Protein AF-H5TU54-F1 (afdb_monomer_lite)

Foldseek 3Di:
DDDPPDPPPQDLVNLVVLCVVLVVVVVVVDDLCSSCVVSVHHSVVVVVSVVD

Organism: Gordonia otitidis (strain DSM 44809 / CCUG 52243 / JCM 12355 / NBRC 100426 / IFM 10032) (NCBI:txid1108044)

Sequence (52 aa):
MKNIAGRERHSAEDIVRELRPADELAAERKTGEGVAADLEVSAATLYNWRRQ

Secondary structure (DSSP, 8-state):
-----------HHHHHHHHHHHHHHHHTT--HHHHHHHTTS-HHHHHHHHH-

Radius of gyration: 12.43 Å; chains: 1; bounding box: 27×28×28 Å

Structure (mmCIF, N/CA/C/O backbone):
data_AF-H5TU54-F1
#
_entry.id   AF-H5TU54-F1
#
loop_
_atom_site.group_PDB
_atom_site.id
_atom_site.type_symbol
_atom_site.label_atom_id
_atom_site.label_alt_id
_atom_site.label_comp_id
_atom_site.label_asym_id
_atom_site.label_entity_id
_atom_site.label_seq_id
_atom_site.pdbx_PDB_ins_code
_atom_site.Cartn_x
_atom_site.Cartn_y
_atom_site.Cartn_z
_atom_site.occupancy
_atom_site.B_iso_or_equiv
_atom_site.auth_seq_id
_atom_site.auth_comp_id
_atom_site.auth_asym_id
_atom_site.auth_atom_id
_atom_site.pdbx_PDB_model_num
ATOM 1 N N . MET A 1 1 ? 20.279 -17.683 -18.211 1.00 35.75 1 MET A N 1
ATOM 2 C CA . MET A 1 1 ? 19.378 -18.298 -17.215 1.00 35.75 1 MET A CA 1
ATOM 3 C C . MET A 1 1 ? 18.372 -17.252 -16.740 1.00 35.75 1 MET A C 1
ATOM 5 O 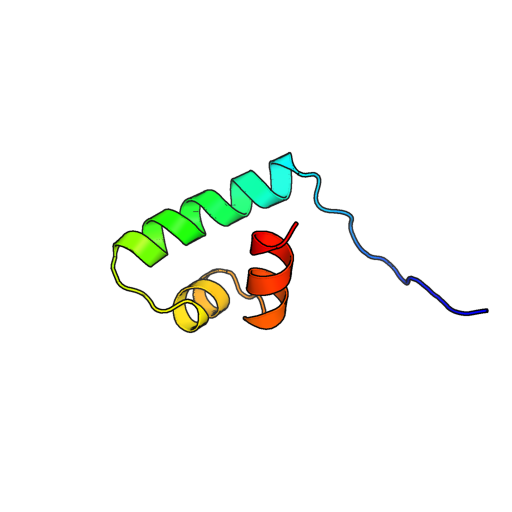O . MET A 1 1 ? 18.796 -16.276 -16.150 1.00 35.75 1 MET A O 1
ATOM 9 N N . LYS A 1 2 ? 17.079 -17.518 -16.993 1.00 39.16 2 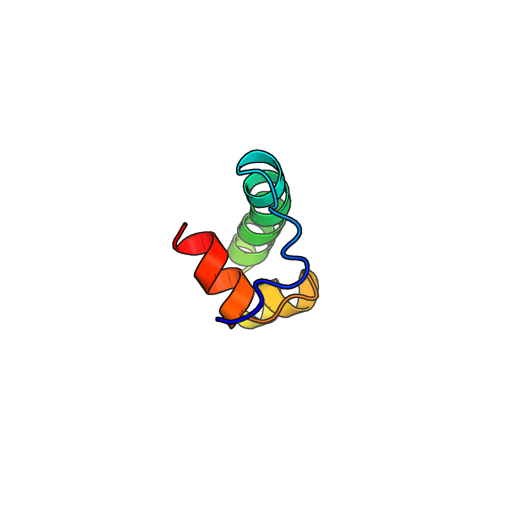LYS A N 1
ATOM 10 C CA . LYS A 1 2 ? 15.886 -17.134 -16.204 1.00 39.16 2 LYS A CA 1
ATOM 11 C C . LYS A 1 2 ? 15.411 -15.660 -16.220 1.00 39.16 2 LYS A C 1
ATOM 13 O O . LYS A 1 2 ? 15.782 -14.862 -15.375 1.00 39.16 2 LYS A O 1
ATOM 18 N N . ASN A 1 3 ? 14.509 -15.383 -17.169 1.00 46.97 3 ASN A N 1
ATOM 19 C CA . ASN A 1 3 ? 13.213 -14.695 -17.026 1.00 46.97 3 ASN A CA 1
ATOM 20 C C . ASN A 1 3 ? 13.085 -13.613 -15.935 1.00 46.97 3 ASN A C 1
ATOM 22 O O . ASN A 1 3 ? 12.739 -13.927 -14.800 1.00 46.97 3 ASN A O 1
ATOM 26 N N . ILE A 1 4 ? 13.183 -12.336 -16.313 1.00 56.88 4 ILE A N 1
ATOM 27 C CA . ILE A 1 4 ? 12.390 -11.291 -15.649 1.00 56.88 4 ILE A CA 1
ATOM 28 C C . ILE A 1 4 ? 11.254 -10.972 -16.616 1.00 56.88 4 ILE A C 1
ATOM 30 O O . ILE A 1 4 ? 11.332 -10.055 -17.428 1.00 56.88 4 ILE A O 1
ATOM 34 N N . ALA A 1 5 ? 10.249 -11.845 -16.607 1.00 46.56 5 ALA A N 1
ATOM 35 C CA . ALA A 1 5 ? 9.015 -11.647 -17.342 1.00 46.56 5 ALA A CA 1
ATOM 36 C C . ALA A 1 5 ? 8.396 -10.304 -16.925 1.00 46.56 5 ALA A C 1
ATOM 38 O O . ALA A 1 5 ? 8.151 -10.095 -15.740 1.00 46.56 5 ALA A O 1
ATOM 39 N N . GLY A 1 6 ? 8.208 -9.401 -17.890 1.00 43.88 6 GLY A N 1
ATOM 40 C CA . GLY A 1 6 ? 7.192 -8.345 -17.862 1.00 43.88 6 GLY A CA 1
ATOM 41 C C . GLY A 1 6 ? 7.009 -7.564 -16.559 1.00 43.88 6 GLY A C 1
ATOM 42 O O . GLY A 1 6 ? 5.872 -7.316 -16.180 1.00 43.88 6 GLY A O 1
ATOM 43 N N . ARG A 1 7 ? 8.079 -7.162 -15.860 1.00 54.59 7 ARG A N 1
ATOM 44 C CA . ARG A 1 7 ? 7.936 -6.100 -14.857 1.00 54.59 7 ARG A CA 1
ATOM 45 C C . ARG A 1 7 ? 7.701 -4.809 -15.625 1.00 54.59 7 ARG A C 1
ATOM 47 O O . ARG A 1 7 ? 8.669 -4.232 -16.120 1.00 54.59 7 ARG A O 1
ATOM 54 N N . GLU A 1 8 ? 6.446 -4.383 -15.739 1.00 59.81 8 GLU A N 1
ATOM 55 C CA . GLU A 1 8 ? 6.150 -2.979 -16.005 1.00 59.81 8 GLU A CA 1
ATOM 56 C C . GLU A 1 8 ? 6.906 -2.178 -14.946 1.00 59.81 8 GLU A C 1
ATOM 58 O O . GLU A 1 8 ? 6.628 -2.236 -13.748 1.00 59.81 8 GLU A O 1
ATOM 63 N N . ARG A 1 9 ? 8.010 -1.56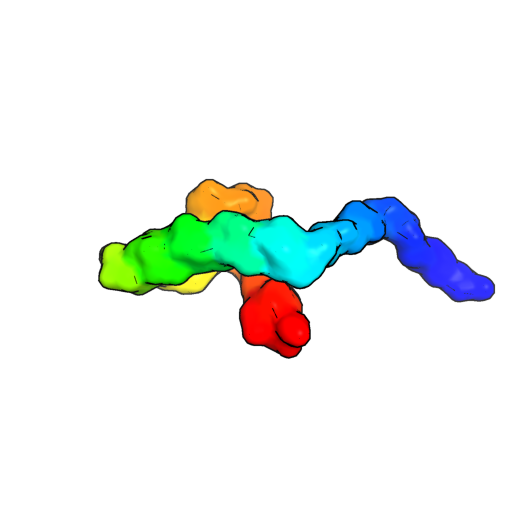4 -15.372 1.00 62.25 9 ARG A N 1
ATOM 64 C CA . ARG A 1 9 ? 8.809 -0.706 -14.514 1.00 62.25 9 ARG A CA 1
ATOM 65 C C . ARG A 1 9 ? 7.983 0.553 -14.331 1.00 62.25 9 ARG A C 1
ATOM 67 O O . ARG A 1 9 ? 8.041 1.428 -15.187 1.00 62.25 9 ARG A O 1
ATOM 74 N N . HIS A 1 10 ? 7.217 0.623 -13.248 1.00 67.94 10 HIS A N 1
ATOM 75 C CA . HIS A 1 10 ? 6.663 1.893 -12.800 1.00 67.94 10 HIS A CA 1
ATOM 76 C C . HIS A 1 10 ? 7.830 2.877 -12.674 1.00 67.94 10 HIS A C 1
ATOM 78 O O . HIS A 1 10 ? 8.827 2.568 -12.008 1.00 67.94 10 HIS A O 1
ATOM 84 N N . SER A 1 11 ? 7.751 4.017 -13.371 1.00 73.94 11 SER A N 1
ATOM 85 C CA . SER A 1 11 ? 8.720 5.094 -13.162 1.00 73.94 11 SER A CA 1
ATOM 86 C C . SER A 1 11 ? 8.646 5.518 -11.695 1.00 73.94 11 SER A C 1
ATOM 88 O O . SER A 1 11 ? 7.610 5.350 -11.049 1.00 73.94 11 SER A O 1
ATOM 90 N N . ALA A 1 12 ? 9.715 6.108 -11.160 1.00 73.56 12 ALA A N 1
ATOM 91 C CA . ALA A 1 12 ? 9.675 6.690 -9.817 1.00 73.56 12 ALA A CA 1
ATOM 92 C C . ALA A 1 12 ? 8.480 7.652 -9.664 1.00 73.56 12 ALA A C 1
ATOM 94 O O . ALA A 1 12 ? 7.844 7.701 -8.617 1.00 73.56 12 ALA A O 1
ATOM 95 N N . GLU A 1 13 ? 8.117 8.352 -10.740 1.00 76.00 13 GLU A N 1
ATOM 96 C CA . GLU A 1 13 ? 6.956 9.242 -10.796 1.00 76.00 13 GLU A CA 1
ATOM 97 C C . GLU A 1 1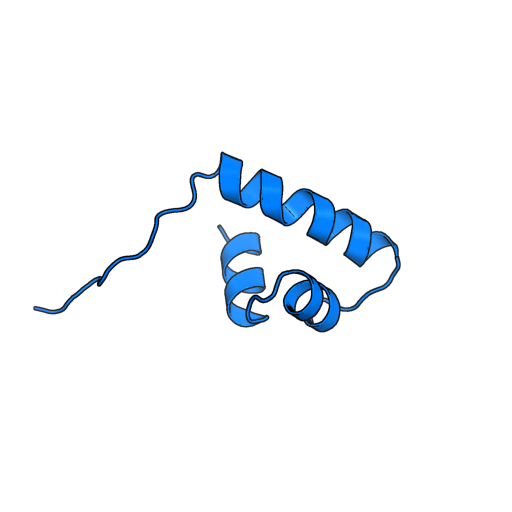3 ? 5.616 8.495 -10.706 1.00 76.00 13 GLU A C 1
ATOM 99 O O . GLU A 1 13 ? 4.707 8.970 -10.027 1.00 76.00 13 GLU A O 1
ATOM 104 N N . ASP A 1 14 ? 5.487 7.320 -11.333 1.00 80.44 14 ASP A N 1
ATOM 105 C CA . ASP A 1 14 ? 4.285 6.484 -11.218 1.00 80.44 14 ASP A CA 1
ATOM 106 C C . ASP A 1 14 ? 4.148 5.915 -9.804 1.00 80.44 14 ASP A C 1
ATOM 108 O O . ASP A 1 14 ? 3.055 5.934 -9.243 1.00 80.44 14 ASP A O 1
ATOM 112 N N . ILE A 1 15 ? 5.264 5.492 -9.196 1.00 79.44 15 ILE A N 1
ATOM 113 C CA . ILE A 1 15 ? 5.294 5.032 -7.801 1.00 79.44 15 ILE A CA 1
ATOM 114 C C . ILE A 1 15 ? 4.870 6.171 -6.865 1.00 79.44 15 ILE A C 1
ATOM 116 O O . ILE A 1 15 ? 4.044 5.967 -5.983 1.00 79.44 15 ILE A O 1
ATOM 120 N N . VAL A 1 16 ? 5.372 7.392 -7.066 1.00 81.12 16 VAL A N 1
ATOM 121 C CA . VAL A 1 16 ? 4.989 8.560 -6.252 1.00 81.12 16 VAL A CA 1
ATOM 122 C C . VAL A 1 16 ? 3.519 8.943 -6.453 1.00 81.12 16 VAL A C 1
ATOM 124 O O . VAL A 1 16 ? 2.864 9.377 -5.502 1.00 81.12 16 VAL A O 1
ATOM 127 N N . ARG A 1 17 ? 2.977 8.785 -7.668 1.00 84.75 17 ARG A N 1
ATOM 128 C CA . ARG A 1 17 ? 1.559 9.050 -7.949 1.00 84.75 17 ARG A CA 1
ATOM 129 C C . ARG A 1 17 ? 0.644 8.050 -7.242 1.00 84.75 17 ARG A C 1
ATOM 131 O O . ARG A 1 17 ? -0.381 8.474 -6.725 1.00 84.75 17 ARG A O 1
ATOM 138 N N . GLU A 1 18 ? 1.038 6.781 -7.178 1.00 81.12 18 GLU A N 1
ATOM 139 C CA . GLU A 1 18 ? 0.345 5.712 -6.439 1.00 81.12 18 GLU A CA 1
ATOM 140 C C . GLU A 1 18 ? 0.504 5.844 -4.912 1.00 81.12 18 GLU A C 1
ATOM 142 O O . GLU A 1 18 ? -0.437 5.612 -4.156 1.00 81.12 18 GLU A O 1
ATOM 147 N N . LEU A 1 19 ? 1.673 6.275 -4.426 1.00 79.00 19 LEU A N 1
ATOM 148 C CA . LEU A 1 19 ? 1.930 6.439 -2.989 1.00 79.00 19 LEU A CA 1
ATOM 149 C C . LEU A 1 19 ? 1.188 7.626 -2.367 1.00 79.00 19 LEU A C 1
ATOM 151 O O . LEU A 1 19 ? 0.882 7.595 -1.181 1.00 79.00 19 LEU A O 1
ATOM 155 N N . ARG A 1 20 ? 0.869 8.669 -3.135 1.00 80.56 20 ARG A N 1
ATOM 156 C CA . ARG A 1 20 ? 0.165 9.847 -2.609 1.00 80.56 20 ARG A CA 1
ATOM 157 C C . ARG A 1 20 ? -1.224 9.522 -2.029 1.00 80.56 20 ARG A C 1
ATOM 159 O O . ARG A 1 20 ? -1.444 9.861 -0.867 1.00 80.56 20 ARG A O 1
ATOM 166 N N . PRO A 1 21 ? -2.132 8.839 -2.754 1.00 79.19 21 PRO A N 1
ATOM 167 C CA . PRO A 1 21 ? -3.380 8.366 -2.164 1.00 79.19 21 PRO A CA 1
ATOM 168 C C . PRO A 1 21 ? -3.129 7.342 -1.047 1.00 79.19 21 PRO A C 1
ATOM 170 O O . PRO A 1 21 ? -3.857 7.334 -0.059 1.00 79.19 21 PRO A O 1
ATOM 173 N N . ALA A 1 22 ? -2.064 6.536 -1.136 1.00 77.62 22 ALA A N 1
ATOM 174 C CA . ALA A 1 22 ? -1.668 5.615 -0.068 1.00 77.62 22 ALA A CA 1
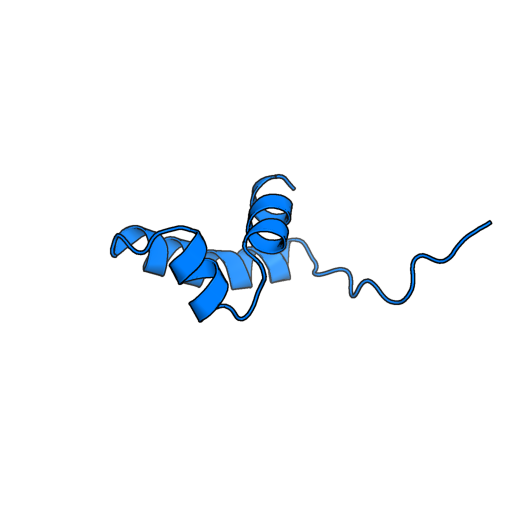ATOM 175 C C . ALA A 1 22 ? -1.375 6.334 1.263 1.00 77.62 22 ALA A C 1
ATOM 177 O O . ALA A 1 22 ? -1.797 5.878 2.326 1.00 77.62 22 ALA A O 1
ATOM 178 N N . ASP A 1 23 ? -0.651 7.453 1.209 1.00 77.38 23 ASP A N 1
ATOM 179 C CA . ASP A 1 23 ? -0.281 8.245 2.381 1.00 77.38 23 ASP A CA 1
ATOM 180 C C . ASP A 1 23 ? -1.463 9.069 2.923 1.00 77.38 23 ASP A C 1
ATOM 182 O O . ASP A 1 23 ? -1.595 9.202 4.141 1.00 77.38 23 ASP A O 1
ATOM 186 N N . GLU A 1 24 ? -2.371 9.545 2.064 1.00 76.06 24 GLU A N 1
ATOM 187 C CA . GLU A 1 24 ? -3.644 10.154 2.490 1.00 76.06 24 GLU A CA 1
ATOM 188 C C . GLU A 1 24 ? -4.529 9.138 3.236 1.00 76.06 24 GLU A C 1
ATOM 190 O O . GLU A 1 24 ? -5.024 9.419 4.329 1.00 76.06 24 GLU A O 1
ATOM 195 N N . LEU A 1 25 ? -4.638 7.911 2.720 1.00 70.38 25 LEU A N 1
ATOM 196 C CA . LEU A 1 25 ? -5.374 6.820 3.367 1.00 70.38 25 LEU A CA 1
ATOM 197 C C . LEU A 1 25 ? -4.701 6.346 4.666 1.00 70.38 25 LEU A C 1
ATOM 199 O O . LEU A 1 25 ? -5.378 6.020 5.646 1.00 70.38 25 LEU A O 1
ATOM 203 N N . ALA A 1 26 ? -3.368 6.338 4.718 1.00 68.75 26 ALA A N 1
ATOM 204 C CA . ALA A 1 26 ? -2.627 6.051 5.944 1.00 68.75 26 ALA A CA 1
ATOM 205 C C . ALA A 1 26 ? -2.852 7.133 7.021 1.00 68.75 26 ALA A C 1
ATOM 207 O O . ALA A 1 26 ? -2.916 6.809 8.212 1.00 68.75 26 ALA A O 1
ATOM 208 N N . ALA A 1 27 ? -3.015 8.403 6.626 1.00 70.81 27 ALA A N 1
ATOM 209 C CA . ALA A 1 27 ? -3.334 9.504 7.539 1.00 70.81 27 ALA A CA 1
ATOM 210 C C . ALA A 1 27 ? -4.735 9.366 8.166 1.00 70.81 27 ALA A C 1
ATOM 212 O O . ALA A 1 27 ? -4.927 9.739 9.326 1.00 70.81 27 ALA A O 1
ATOM 213 N N . GLU A 1 28 ? -5.680 8.723 7.471 1.00 72.44 28 GLU A N 1
ATOM 214 C CA . GLU A 1 28 ? -7.002 8.342 8.000 1.00 72.44 28 GLU A CA 1
ATOM 215 C C . GLU A 1 28 ? -6.965 7.154 8.991 1.00 72.44 28 GLU A C 1
ATOM 217 O O . GLU A 1 28 ? -8.005 6.650 9.413 1.00 72.44 28 GLU A O 1
ATOM 222 N N . ARG A 1 29 ? -5.771 6.724 9.429 1.00 58.88 29 ARG A N 1
ATOM 223 C CA . ARG A 1 29 ? -5.517 5.556 10.297 1.00 58.88 29 ARG A CA 1
ATOM 224 C C . ARG A 1 29 ? -5.838 4.196 9.671 1.00 58.88 29 ARG A C 1
ATOM 226 O O . ARG A 1 29 ? -5.954 3.211 10.407 1.00 58.88 29 ARG A O 1
ATOM 233 N N . LYS A 1 30 ? -5.922 4.085 8.341 1.00 66.56 30 LYS A N 1
ATOM 234 C CA . LYS A 1 30 ? -5.963 2.767 7.691 1.00 66.56 30 LYS A CA 1
ATOM 235 C C . LYS A 1 30 ? -4.596 2.087 7.826 1.00 66.56 30 LYS A C 1
ATOM 237 O O . LYS A 1 30 ? -3.547 2.701 7.629 1.00 66.56 30 LYS A O 1
ATOM 242 N N . THR A 1 31 ? -4.592 0.816 8.222 1.00 74.62 31 THR A N 1
ATOM 243 C CA . THR A 1 31 ? -3.362 0.018 8.346 1.00 74.62 31 THR A CA 1
ATOM 244 C C . THR A 1 31 ? -2.733 -0.198 6.967 1.00 74.62 31 THR A C 1
ATOM 246 O O . THR A 1 31 ? -3.421 -0.133 5.951 1.00 74.62 31 THR A O 1
ATOM 249 N N . GLY A 1 32 ? -1.428 -0.492 6.904 1.00 72.50 32 GLY A N 1
ATOM 250 C CA . GLY A 1 32 ? -0.739 -0.738 5.626 1.00 72.50 32 GLY A CA 1
ATOM 251 C C . GLY A 1 32 ? -1.354 -1.874 4.792 1.00 72.50 32 GLY A C 1
ATOM 252 O O . GLY A 1 32 ? -1.238 -1.862 3.573 1.00 72.50 32 GLY A O 1
ATOM 253 N N . GLU A 1 33 ? -2.053 -2.816 5.429 1.00 76.31 33 GLU A N 1
ATOM 254 C CA . GLU A 1 33 ? -2.853 -3.844 4.750 1.00 76.31 33 GLU A CA 1
ATOM 255 C C . GLU A 1 33 ? -4.143 -3.282 4.140 1.00 76.31 33 GLU A C 1
ATOM 257 O O . GLU A 1 33 ? -4.494 -3.661 3.028 1.00 76.31 33 GLU A O 1
ATOM 262 N N . GLY A 1 34 ? -4.817 -2.351 4.823 1.00 79.31 34 GLY A N 1
ATOM 263 C CA . GLY A 1 34 ? -5.982 -1.647 4.281 1.00 79.31 34 GLY A CA 1
ATOM 264 C C . GLY A 1 34 ? -5.615 -0.773 3.085 1.00 79.31 34 GLY A C 1
ATOM 265 O O . GLY A 1 34 ? -6.282 -0.824 2.063 1.00 79.31 34 GLY A O 1
ATOM 266 N N . VAL A 1 35 ? -4.487 -0.063 3.170 1.00 81.38 35 VAL A N 1
ATOM 267 C CA . VAL A 1 35 ? -3.947 0.724 2.050 1.00 81.38 35 VAL A CA 1
ATOM 268 C C . VAL A 1 35 ? -3.586 -0.171 0.861 1.00 81.38 35 VAL A C 1
ATOM 270 O O . VAL A 1 35 ? -3.860 0.180 -0.279 1.00 81.38 35 VAL A O 1
ATOM 273 N N . ALA A 1 36 ? -3.010 -1.348 1.112 1.00 84.31 36 ALA A N 1
ATOM 274 C CA . ALA A 1 36 ? -2.713 -2.308 0.054 1.00 84.31 36 ALA A CA 1
ATOM 275 C C . ALA A 1 36 ? -3.999 -2.847 -0.605 1.00 84.31 36 ALA A C 1
ATOM 277 O O . ALA A 1 36 ? -4.057 -2.953 -1.826 1.00 84.31 36 ALA A O 1
ATOM 278 N N . ALA A 1 37 ? -5.042 -3.114 0.187 1.00 81.31 37 ALA A N 1
ATOM 279 C CA . ALA A 1 37 ? -6.346 -3.538 -0.317 1.00 81.31 37 ALA A CA 1
ATOM 280 C C . ALA A 1 37 ? -7.055 -2.446 -1.141 1.00 81.31 37 ALA A C 1
ATOM 282 O O . ALA A 1 37 ? -7.596 -2.761 -2.195 1.00 81.31 37 ALA A O 1
ATOM 283 N N . ASP A 1 38 ? -7.018 -1.184 -0.698 1.00 81.69 38 ASP A N 1
ATOM 284 C CA . ASP A 1 38 ? -7.577 -0.035 -1.432 1.00 81.69 38 ASP A CA 1
ATOM 285 C C . ASP A 1 38 ? -6.841 0.216 -2.765 1.00 81.69 38 ASP A C 1
ATOM 287 O O . ASP A 1 38 ? -7.455 0.628 -3.744 1.00 81.69 38 ASP A O 1
ATOM 291 N N . LEU A 1 39 ? -5.535 -0.060 -2.815 1.00 81.62 39 LEU A N 1
ATOM 292 C CA . LEU A 1 39 ? -4.703 0.047 -4.021 1.00 81.62 39 LEU A CA 1
ATOM 293 C C . LEU A 1 39 ? -4.696 -1.232 -4.878 1.00 81.62 39 LEU A C 1
ATOM 295 O O . LEU A 1 39 ? -3.951 -1.309 -5.850 1.00 81.62 39 LEU A O 1
ATOM 299 N N . GLU A 1 40 ? -5.460 -2.262 -4.499 1.00 82.00 40 GLU A N 1
ATOM 300 C CA . GLU A 1 40 ? -5.479 -3.581 -5.154 1.00 82.00 40 GLU A CA 1
ATOM 301 C C . GLU A 1 40 ? -4.086 -4.232 -5.311 1.00 82.00 40 GLU A C 1
ATOM 303 O O . GLU A 1 40 ? -3.849 -5.083 -6.173 1.00 82.00 40 GLU A O 1
ATOM 308 N N . VAL A 1 41 ? -3.145 -3.877 -4.434 1.00 83.94 41 VAL A N 1
ATOM 309 C CA . VAL A 1 41 ? -1.794 -4.441 -4.400 1.00 83.94 41 VAL A CA 1
ATOM 310 C C . VAL A 1 41 ? -1.589 -5.297 -3.162 1.00 83.94 41 VAL A C 1
ATOM 312 O O . VAL A 1 41 ? -2.206 -5.134 -2.116 1.00 83.94 41 VAL A O 1
ATOM 315 N N . SER A 1 42 ? -0.653 -6.238 -3.239 1.00 83.75 42 SER A N 1
ATOM 316 C CA . SER A 1 42 ? -0.243 -6.980 -2.047 1.00 83.75 42 SER A CA 1
ATOM 317 C C . SER A 1 42 ? 0.541 -6.081 -1.088 1.00 83.75 42 SER A C 1
ATOM 319 O O . SER A 1 42 ? 1.370 -5.279 -1.522 1.00 83.75 42 SER A O 1
ATOM 321 N N . ALA A 1 43 ? 0.397 -6.294 0.224 1.00 80.88 43 ALA A N 1
ATOM 322 C CA . ALA A 1 43 ? 1.188 -5.584 1.238 1.00 80.88 43 ALA A CA 1
ATOM 323 C C . ALA A 1 43 ? 2.709 -5.730 1.013 1.00 80.88 43 ALA A C 1
ATOM 325 O O . ALA A 1 43 ? 3.478 -4.803 1.260 1.00 80.88 43 ALA A O 1
ATOM 326 N N . ALA A 1 44 ? 3.149 -6.870 0.467 1.00 81.56 44 ALA A N 1
ATOM 327 C CA . ALA A 1 44 ? 4.536 -7.087 0.055 1.00 81.56 44 ALA A CA 1
ATOM 328 C C . ALA A 1 44 ? 4.974 -6.171 -1.107 1.00 81.56 44 ALA A C 1
ATOM 330 O O . ALA A 1 44 ? 6.123 -5.732 -1.143 1.00 81.56 44 ALA A O 1
ATOM 331 N N . THR A 1 45 ? 4.079 -5.867 -2.051 1.00 84.62 45 THR A N 1
ATOM 332 C CA . THR A 1 45 ? 4.330 -4.919 -3.150 1.00 84.62 45 THR A CA 1
ATOM 333 C C . THR A 1 45 ? 4.430 -3.500 -2.607 1.00 84.62 45 THR A C 1
ATOM 335 O O . THR A 1 45 ? 5.423 -2.826 -2.870 1.00 84.62 45 THR A O 1
ATOM 338 N N . LEU A 1 46 ? 3.485 -3.099 -1.752 1.00 84.12 46 LEU A N 1
ATOM 339 C CA . LEU A 1 46 ? 3.506 -1.794 -1.089 1.00 84.12 46 LEU A CA 1
ATOM 340 C C . LEU A 1 46 ? 4.787 -1.594 -0.256 1.00 84.12 46 LEU A C 1
ATOM 342 O O . LEU A 1 46 ? 5.412 -0.535 -0.299 1.00 84.12 46 LEU A O 1
ATOM 346 N N . TYR A 1 47 ? 5.235 -2.630 0.460 1.00 84.12 47 TYR A N 1
ATOM 347 C CA . TYR A 1 47 ? 6.493 -2.599 1.208 1.00 84.12 47 TYR A CA 1
ATOM 348 C C . TYR A 1 47 ? 7.725 -2.469 0.298 1.00 84.12 47 TYR A C 1
ATOM 350 O O . TYR A 1 47 ? 8.656 -1.734 0.623 1.00 84.12 47 TYR A O 1
ATOM 358 N N . ASN A 1 48 ? 7.735 -3.155 -0.850 1.00 83.56 48 ASN A N 1
ATOM 359 C CA . ASN A 1 48 ? 8.809 -3.020 -1.835 1.00 83.56 48 ASN A CA 1
ATOM 360 C C . ASN A 1 48 ? 8.860 -1.614 -2.446 1.00 83.56 48 ASN A C 1
ATOM 362 O O . ASN A 1 48 ? 9.959 -1.125 -2.686 1.00 83.56 48 ASN A O 1
ATOM 366 N N . TRP A 1 49 ? 7.713 -0.965 -2.660 1.00 83.75 49 TRP A N 1
ATOM 367 C CA . TRP A 1 49 ? 7.650 0.422 -3.129 1.00 83.75 49 TRP A CA 1
ATOM 368 C C . TRP A 1 49 ? 8.156 1.410 -2.082 1.00 83.75 49 TRP A C 1
ATOM 370 O O . TRP A 1 49 ? 8.979 2.251 -2.407 1.00 83.75 49 TRP A O 1
ATOM 380 N N . ARG A 1 50 ? 7.764 1.258 -0.809 1.00 77.19 50 ARG A N 1
ATOM 381 C CA . ARG A 1 50 ? 8.289 2.091 0.293 1.00 77.19 50 ARG A CA 1
ATOM 382 C C . ARG A 1 50 ? 9.791 1.933 0.542 1.00 77.19 50 ARG A C 1
ATOM 384 O O . ARG A 1 50 ? 10.391 2.788 1.185 1.00 77.19 50 ARG A O 1
ATOM 391 N N . ARG A 1 51 ? 10.377 0.810 0.127 1.00 77.50 51 ARG A N 1
ATOM 392 C CA . ARG A 1 51 ? 11.807 0.510 0.294 1.00 77.50 51 ARG A CA 1
ATOM 393 C C . ARG A 1 51 ? 12.664 1.038 -0.869 1.00 77.50 51 ARG A C 1
ATOM 395 O O . ARG A 1 51 ? 13.884 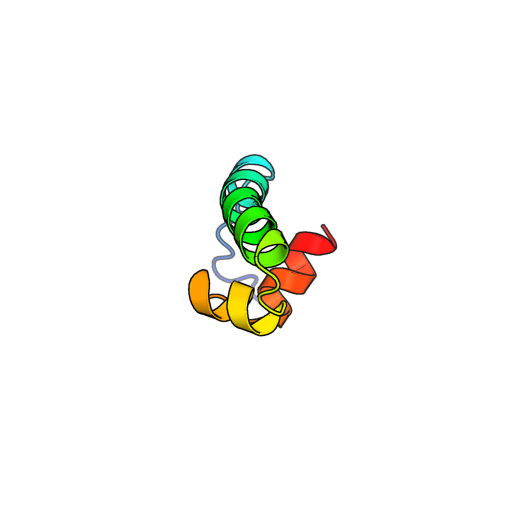1.070 -0.720 1.00 77.50 51 ARG A O 1
ATOM 402 N N . GLN A 1 52 ? 12.059 1.355 -2.013 1.00 70.31 52 GLN A N 1
ATOM 403 C CA . GLN A 1 52 ? 12.752 1.780 -3.233 1.00 70.31 52 GLN A CA 1
ATOM 404 C C . GLN A 1 52 ? 13.035 3.280 -3.216 1.00 70.31 52 GLN A C 1
ATOM 406 O O . GLN A 1 52 ? 14.136 3.642 -3.683 1.00 70.31 52 GLN A O 1
#

pLDDT: mean 72.93, std 12.46, range [35.75, 84.75]